Protein AF-A0A1W2EC18-F1 (afdb_monomer)

Sequence (69 aa):
MATNLSEEQQEQAEATANLVASAMVRLRREHGEAAVMEAMRLISTAFATDERRQAIAKALGTRPDSASE

Radius of gyration: 13.11 Å; Cα contacts (8 Å, |Δi|>4): 26; chains: 1; bounding box: 35×18×32 Å

Foldseek 3Di:
DPPPDDPVRLVVLLVVLVVLVVVLVVCCVPPNDVSSVVVLVVVLVVPPDPVSSVSNCVSVVHDPPDPDD

Mean predicted aligned error: 11.39 Å

Secondary structure (DSSP, 8-state):
------HHHHHHHHHHHHHHHHHHHHHHHHH-HHHHHHHHHHHHHH--SHHHHHHHHHHTT--------

Solvent-accessible surface area (backbone atoms only — not comparable to full-atom values): 4156 Å² total; per-residue (Å²): 131,84,83,79,64,52,72,69,53,48,53,52,50,51,56,51,47,54,52,51,52,54,50,41,54,52,42,31,73,78,62,32,66,69,52,36,55,50,50,52,51,51,53,53,67,69,43,79,49,68,68,62,38,50,52,50,31,59,71,70,69,43,74,82,74,76,93,71,134

pLDDT: mean 72.13, std 14.36, range [37.56, 92.88]

Structure (mmCIF, N/CA/C/O backbone):
data_AF-A0A1W2EC18-F1
#
_entry.id   AF-A0A1W2EC18-F1
#
loop_
_atom_site.group_PDB
_atom_site.id
_atom_site.type_symbol
_atom_site.label_atom_id
_atom_site.label_alt_id
_atom_site.label_comp_id
_atom_site.label_asym_id
_atom_site.label_entity_id
_atom_site.label_seq_id
_atom_site.pdbx_PDB_ins_code
_atom_site.Cartn_x
_atom_site.Cartn_y
_atom_site.Cartn_z
_atom_site.occupancy
_atom_site.B_iso_or_equiv
_atom_site.auth_seq_id
_atom_site.auth_comp_id
_atom_site.auth_asym_id
_atom_site.auth_atom_id
_atom_site.pdbx_PDB_model_num
ATOM 1 N N . MET A 1 1 ? -21.033 8.523 7.473 1.00 37.56 1 MET A N 1
ATOM 2 C CA . MET A 1 1 ? -20.568 8.051 8.793 1.00 37.56 1 MET A CA 1
ATOM 3 C C . MET A 1 1 ? -19.053 8.085 8.756 1.00 37.56 1 MET A C 1
ATOM 5 O O . MET A 1 1 ? -18.490 7.456 7.875 1.00 37.56 1 MET A O 1
ATOM 9 N N . ALA A 1 2 ? -18.405 8.901 9.590 1.00 44.22 2 ALA A N 1
ATOM 10 C CA . ALA A 1 2 ? -16.950 8.866 9.704 1.00 44.22 2 ALA A CA 1
ATOM 11 C C . ALA A 1 2 ? -16.588 7.585 10.461 1.00 44.22 2 ALA A C 1
ATOM 13 O O . ALA A 1 2 ? -17.005 7.415 11.606 1.00 44.22 2 ALA A O 1
ATOM 14 N N . THR A 1 3 ? -15.897 6.662 9.799 1.00 53.88 3 THR A N 1
ATOM 15 C CA . THR A 1 3 ? -15.359 5.452 10.418 1.00 53.88 3 THR A CA 1
ATOM 16 C C . THR A 1 3 ? -14.250 5.895 11.368 1.00 53.88 3 THR A C 1
ATOM 18 O O . THR A 1 3 ? -13.096 6.046 10.972 1.00 53.88 3 THR A O 1
ATOM 21 N N . ASN A 1 4 ? -14.613 6.227 12.606 1.00 59.84 4 ASN A N 1
ATOM 22 C CA . ASN A 1 4 ? -13.647 6.554 13.647 1.00 59.84 4 ASN A CA 1
ATOM 23 C C . ASN A 1 4 ? -12.993 5.243 14.078 1.00 59.84 4 ASN A C 1
ATOM 25 O O . ASN A 1 4 ? -13.488 4.549 14.964 1.00 59.84 4 ASN A O 1
ATOM 29 N N . LEU A 1 5 ? -11.925 4.880 13.371 1.00 61.72 5 LEU A N 1
ATOM 30 C CA . LEU A 1 5 ? -11.026 3.812 13.776 1.00 61.72 5 LEU A CA 1
ATOM 31 C C . LEU A 1 5 ? -10.534 4.115 15.197 1.00 61.72 5 LEU A C 1
ATOM 33 O O . LEU A 1 5 ? -10.233 5.264 15.519 1.00 61.72 5 LEU A O 1
ATOM 37 N N . SER A 1 6 ? -10.472 3.088 16.041 1.00 79.81 6 SER A N 1
ATOM 38 C CA . SER A 1 6 ? -9.788 3.179 17.335 1.00 79.81 6 SER A CA 1
ATOM 39 C C . SER A 1 6 ? -8.336 3.626 17.124 1.00 79.81 6 SER A C 1
ATOM 41 O O . SER A 1 6 ? -7.747 3.308 16.091 1.00 79.81 6 SER A O 1
ATOM 43 N N . GLU A 1 7 ? -7.736 4.311 18.100 1.00 80.69 7 GLU A N 1
ATOM 44 C CA . GLU A 1 7 ? -6.319 4.711 18.060 1.00 80.69 7 GLU A CA 1
ATOM 45 C C . GLU A 1 7 ? -5.409 3.515 17.737 1.00 80.69 7 GLU A C 1
ATOM 47 O O . GLU A 1 7 ? -4.549 3.602 16.866 1.00 80.69 7 GLU A O 1
ATOM 52 N N . GLU A 1 8 ? -5.697 2.351 18.325 1.00 77.69 8 GLU A N 1
ATOM 53 C CA . GLU A 1 8 ? -4.988 1.097 18.050 1.00 77.69 8 GLU A CA 1
ATOM 54 C C . GLU A 1 8 ? -5.156 0.631 16.590 1.00 77.69 8 GLU A C 1
ATOM 56 O O . GLU A 1 8 ? -4.221 0.136 15.962 1.00 77.69 8 GLU A O 1
ATOM 61 N N . GLN A 1 9 ? -6.341 0.818 16.005 1.00 76.00 9 GLN A N 1
ATOM 62 C CA . GLN A 1 9 ? -6.594 0.477 14.602 1.00 76.00 9 GLN A CA 1
ATOM 63 C C . GLN A 1 9 ? -5.904 1.457 13.649 1.00 76.00 9 GLN A C 1
ATOM 65 O O . GLN A 1 9 ? -5.473 1.063 12.564 1.00 76.00 9 GLN A O 1
ATOM 70 N N . GLN A 1 10 ? -5.795 2.722 14.048 1.00 77.81 10 GLN A N 1
ATOM 71 C CA . GLN A 1 10 ? -5.088 3.745 13.294 1.00 77.81 10 GLN A CA 1
ATOM 72 C C . GLN A 1 10 ? -3.577 3.487 13.305 1.00 77.81 10 GLN A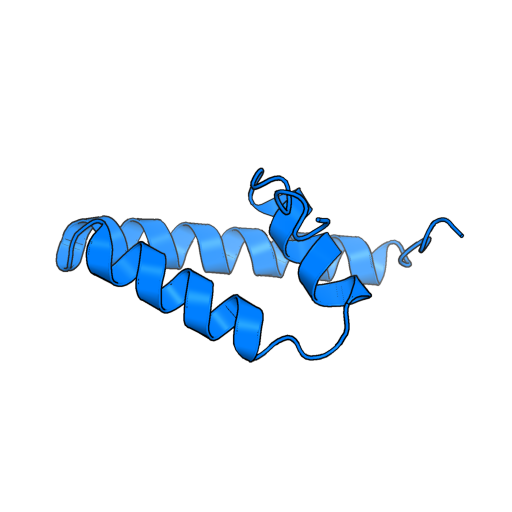 C 1
ATOM 74 O O . GLN A 1 10 ? -2.957 3.492 12.243 1.00 77.81 10 GLN A O 1
ATOM 79 N N . GLU A 1 11 ? -3.005 3.164 14.464 1.00 81.06 11 GLU A N 1
ATOM 80 C CA . GLU A 1 11 ? -1.585 2.831 14.610 1.00 81.06 11 GLU A CA 1
ATOM 81 C C . GLU A 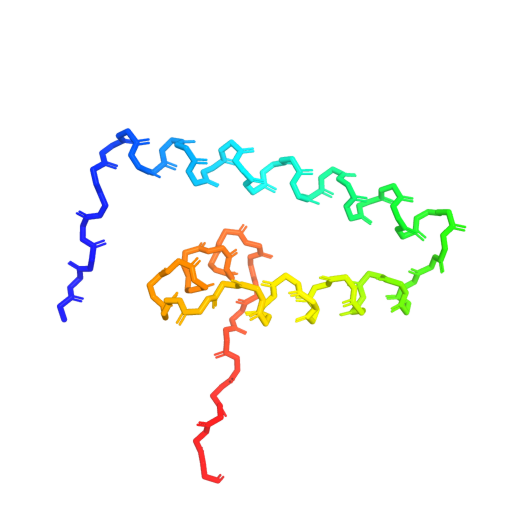1 11 ? -1.220 1.556 13.829 1.00 81.06 11 GLU A C 1
ATOM 83 O O . GLU A 1 11 ? -0.228 1.518 13.095 1.00 81.06 11 GLU A O 1
ATOM 88 N N . GLN A 1 12 ? -2.076 0.528 13.872 1.00 77.88 12 GLN A N 1
ATOM 89 C CA . GLN A 1 12 ? -1.913 -0.675 13.048 1.00 77.88 12 GLN A CA 1
ATOM 90 C C . GLN A 1 12 ? -1.993 -0.378 11.545 1.00 77.88 12 GLN A C 1
ATOM 92 O O . GLN A 1 12 ? -1.235 -0.954 10.755 1.00 77.88 12 GLN A O 1
ATOM 97 N N . ALA A 1 13 ? -2.902 0.506 11.125 1.00 76.00 13 ALA A N 1
ATOM 98 C CA . ALA A 1 13 ? -3.023 0.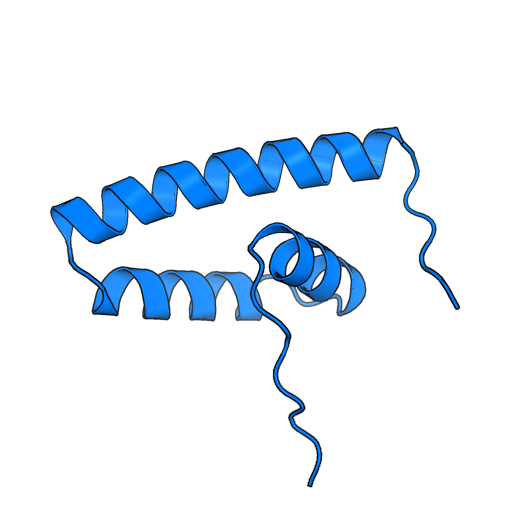909 9.727 1.00 76.00 13 ALA A CA 1
ATOM 99 C C . ALA A 1 13 ? -1.776 1.670 9.253 1.00 76.00 13 ALA A C 1
ATOM 101 O O . ALA A 1 13 ? -1.282 1.406 8.156 1.00 76.00 13 ALA A O 1
ATOM 102 N N . GLU A 1 14 ? -1.228 2.551 10.088 1.00 79.75 14 GLU A N 1
ATOM 103 C CA . GLU A 1 14 ? -0.013 3.312 9.796 1.00 79.75 14 GLU A CA 1
ATOM 104 C C . GLU A 1 14 ? 1.227 2.410 9.710 1.00 79.75 14 GLU A C 1
ATOM 106 O O . GLU A 1 14 ? 1.984 2.477 8.737 1.00 79.75 14 GLU A O 1
ATOM 111 N N . ALA A 1 15 ? 1.394 1.485 10.660 1.00 82.12 15 ALA A N 1
ATOM 112 C CA . AL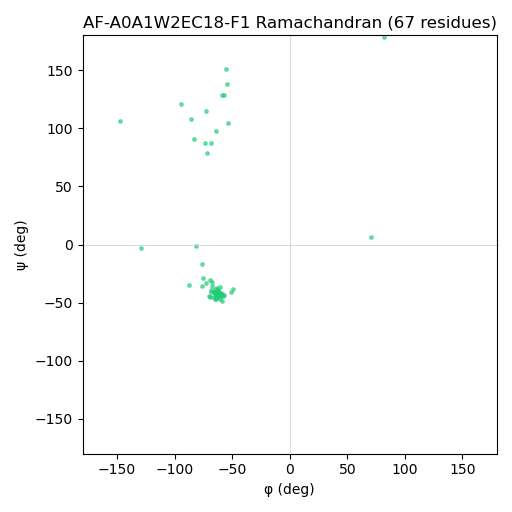A A 1 15 ? 2.466 0.491 10.619 1.00 82.12 15 ALA A CA 1
ATOM 113 C C . ALA A 1 15 ? 2.386 -0.377 9.350 1.00 82.12 15 ALA A C 1
ATOM 115 O O . ALA A 1 15 ? 3.393 -0.613 8.677 1.00 82.12 15 ALA A O 1
ATOM 116 N N . THR A 1 16 ? 1.175 -0.798 8.976 1.00 79.94 16 THR A N 1
ATOM 117 C CA . THR A 1 16 ? 0.934 -1.570 7.750 1.00 79.94 16 THR A CA 1
ATOM 118 C C . THR A 1 16 ? 1.267 -0.751 6.501 1.00 79.94 16 THR A C 1
ATOM 120 O O . THR A 1 16 ? 1.929 -1.256 5.594 1.00 79.94 16 THR A O 1
ATOM 123 N N . ALA A 1 17 ? 0.868 0.522 6.453 1.00 78.81 17 ALA A N 1
ATOM 124 C CA . ALA A 1 17 ? 1.148 1.408 5.326 1.00 78.81 17 ALA A CA 1
ATOM 125 C C . ALA A 1 17 ? 2.654 1.626 5.124 1.00 78.81 17 ALA A C 1
ATOM 127 O O . ALA A 1 17 ? 3.137 1.533 3.995 1.00 78.81 17 ALA A O 1
ATOM 128 N N . ASN A 1 18 ? 3.413 1.825 6.205 1.00 84.44 18 ASN A N 1
ATOM 129 C CA . ASN A 1 18 ? 4.869 1.975 6.139 1.00 84.44 18 ASN A CA 1
ATOM 130 C C . ASN A 1 18 ? 5.566 0.716 5.602 1.00 84.44 18 ASN A C 1
ATOM 132 O O . ASN A 1 18 ? 6.483 0.812 4.779 1.00 84.44 18 ASN A O 1
ATOM 136 N N . LEU A 1 19 ? 5.111 -0.472 6.013 1.00 84.94 19 LEU A N 1
ATOM 137 C CA . LEU A 1 19 ? 5.626 -1.740 5.490 1.00 84.94 19 LEU A CA 1
ATOM 138 C C . LEU A 1 19 ? 5.335 -1.893 3.992 1.00 84.94 19 LEU A C 1
ATOM 140 O O . LEU A 1 19 ? 6.237 -2.235 3.222 1.00 84.94 19 LEU A O 1
ATOM 144 N N . VAL A 1 20 ? 4.106 -1.587 3.565 1.00 84.50 20 VAL A N 1
ATOM 145 C CA . VAL A 1 20 ? 3.708 -1.636 2.151 1.00 84.50 20 VAL A CA 1
ATOM 146 C C . VAL A 1 20 ? 4.513 -0.632 1.328 1.00 84.50 20 VAL A C 1
ATOM 148 O O . VAL A 1 20 ? 5.053 -1.002 0.290 1.00 84.50 20 VAL A O 1
ATOM 151 N N . ALA A 1 21 ? 4.676 0.607 1.796 1.00 84.19 21 ALA A N 1
ATOM 152 C CA . ALA A 1 21 ? 5.461 1.625 1.104 1.00 84.19 21 ALA A CA 1
ATOM 153 C C . ALA A 1 21 ? 6.927 1.194 0.925 1.00 84.19 21 ALA A C 1
ATOM 155 O O . ALA A 1 21 ? 7.476 1.293 -0.174 1.00 84.19 21 ALA A O 1
ATOM 156 N N . SER A 1 22 ? 7.550 0.639 1.971 1.00 87.06 22 SER A N 1
ATOM 157 C CA . SER A 1 22 ? 8.921 0.119 1.894 1.00 87.06 22 SER A CA 1
ATOM 158 C C . SER A 1 22 ? 9.046 -1.034 0.890 1.00 87.06 22 SER A C 1
ATOM 160 O O . SER A 1 22 ? 9.975 -1.055 0.076 1.00 87.06 22 SER A O 1
ATOM 162 N N . ALA A 1 23 ? 8.086 -1.964 0.896 1.00 85.31 23 ALA A N 1
ATOM 163 C CA . ALA A 1 23 ? 8.039 -3.070 -0.056 1.00 85.31 23 ALA A CA 1
ATOM 164 C C . ALA A 1 23 ? 7.861 -2.575 -1.500 1.00 85.31 23 ALA A C 1
ATOM 166 O O . ALA A 1 23 ? 8.573 -3.033 -2.392 1.00 85.31 23 ALA A O 1
ATOM 167 N N . MET A 1 24 ? 6.990 -1.587 -1.726 1.00 86.44 24 MET A N 1
ATOM 168 C CA . MET A 1 24 ? 6.757 -0.996 -3.048 1.00 86.44 24 MET A CA 1
ATOM 169 C C . MET A 1 24 ? 7.993 -0.276 -3.589 1.00 86.44 24 MET A C 1
ATOM 171 O O . MET A 1 24 ? 8.289 -0.385 -4.775 1.00 86.44 24 MET A O 1
ATOM 175 N N . VAL A 1 25 ? 8.759 0.415 -2.739 1.00 90.12 25 VAL A N 1
ATOM 176 C CA . VAL A 1 25 ? 10.020 1.057 -3.150 1.00 90.12 25 VAL A CA 1
ATOM 177 C C . VAL A 1 25 ? 11.050 0.019 -3.600 1.00 90.12 25 VAL A C 1
ATOM 179 O O . VAL A 1 25 ? 11.706 0.213 -4.626 1.00 90.12 25 VAL A O 1
ATOM 182 N N . ARG A 1 26 ? 11.182 -1.094 -2.868 1.00 88.62 26 ARG A N 1
ATOM 183 C CA . ARG A 1 26 ? 12.078 -2.199 -3.253 1.00 88.62 26 ARG A CA 1
ATOM 184 C C . ARG A 1 26 ? 11.626 -2.847 -4.559 1.00 88.62 26 ARG A C 1
ATOM 186 O O . ARG A 1 26 ? 12.421 -2.958 -5.487 1.00 88.62 26 ARG A O 1
ATOM 193 N N . LEU A 1 27 ? 10.333 -3.147 -4.667 1.00 88.56 27 LEU A N 1
ATOM 194 C CA . LEU A 1 27 ? 9.720 -3.716 -5.864 1.00 88.56 27 LEU A CA 1
ATOM 195 C C . LEU A 1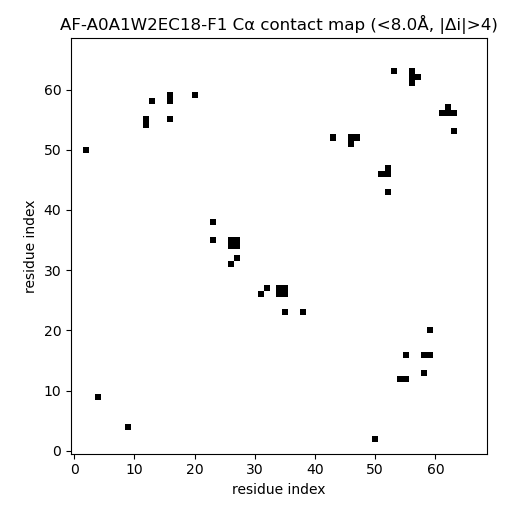 27 ? 9.926 -2.818 -7.092 1.00 88.56 27 LEU A C 1
ATOM 197 O O . LEU A 1 27 ? 10.323 -3.301 -8.148 1.00 88.56 27 LEU A O 1
ATOM 201 N N . ARG A 1 28 ? 9.743 -1.499 -6.945 1.00 90.12 28 ARG A N 1
ATOM 202 C CA . ARG A 1 28 ? 9.995 -0.517 -8.009 1.00 90.12 28 ARG A CA 1
ATOM 203 C C . ARG A 1 28 ? 11.446 -0.543 -8.471 1.00 90.12 28 ARG A C 1
ATOM 205 O O . ARG A 1 28 ? 11.709 -0.449 -9.665 1.00 90.12 28 ARG A O 1
ATOM 212 N N . ARG A 1 29 ? 12.385 -0.635 -7.528 1.00 90.19 29 ARG A N 1
ATOM 213 C CA . ARG A 1 29 ? 13.822 -0.634 -7.820 1.00 90.19 29 ARG A CA 1
ATOM 214 C C . ARG A 1 29 ? 14.259 -1.904 -8.550 1.00 90.19 29 ARG A C 1
ATOM 216 O O . ARG A 1 29 ? 15.108 -1.820 -9.428 1.00 90.19 29 ARG A O 1
ATOM 223 N N . GLU A 1 30 ? 13.707 -3.049 -8.169 1.00 92.88 30 GLU A N 1
ATOM 224 C CA . GLU A 1 30 ? 14.106 -4.361 -8.692 1.00 92.88 30 GLU A CA 1
ATOM 225 C C . GLU A 1 30 ? 13.356 -4.742 -9.977 1.00 92.88 30 GLU A C 1
ATOM 227 O O . GLU A 1 30 ? 13.936 -5.356 -10.870 1.00 92.88 30 GLU A O 1
ATOM 232 N N . HIS A 1 31 ? 12.085 -4.348 -10.096 1.00 90.44 31 HIS A N 1
ATOM 233 C CA . HIS A 1 31 ? 11.171 -4.827 -11.139 1.00 90.44 31 HIS A CA 1
ATOM 234 C C . HIS A 1 31 ? 10.438 -3.712 -11.905 1.00 90.44 31 HIS A C 1
ATOM 236 O O . HIS A 1 31 ? 9.710 -3.993 -12.858 1.00 90.44 31 HIS A O 1
ATOM 242 N N . GLY A 1 32 ? 10.640 -2.446 -11.533 1.00 89.00 32 GLY A N 1
ATOM 243 C CA . GLY A 1 32 ? 10.062 -1.291 -12.218 1.00 89.00 32 GLY A CA 1
ATOM 244 C C . GLY A 1 32 ? 8.616 -0.964 -11.825 1.00 89.00 32 GLY A C 1
ATOM 245 O O . GLY A 1 32 ? 7.982 -1.625 -11.005 1.00 89.00 32 GLY A O 1
ATOM 246 N N . GLU A 1 33 ? 8.090 0.102 -12.429 1.00 87.12 33 GLU A N 1
ATOM 247 C CA . GLU A 1 33 ? 6.755 0.668 -12.156 1.00 87.12 33 GLU A CA 1
ATOM 248 C C . GLU A 1 33 ? 5.603 -0.311 -12.426 1.00 87.12 33 GLU A C 1
ATOM 250 O O . GLU A 1 33 ? 4.629 -0.345 -11.678 1.00 87.12 33 GLU A O 1
ATOM 255 N N . ALA A 1 34 ? 5.714 -1.145 -13.464 1.00 85.12 34 ALA A N 1
ATOM 256 C CA . ALA A 1 34 ? 4.658 -2.091 -13.831 1.00 85.12 34 ALA A CA 1
ATOM 257 C C . ALA A 1 34 ? 4.381 -3.117 -12.717 1.00 85.12 34 ALA A C 1
ATOM 259 O O . ALA A 1 34 ? 3.225 -3.426 -12.435 1.00 85.12 34 ALA A O 1
ATOM 260 N N . ALA A 1 35 ? 5.432 -3.590 -12.037 1.00 81.44 35 ALA A N 1
ATOM 261 C CA . ALA A 1 35 ? 5.301 -4.505 -10.907 1.00 81.44 35 ALA A CA 1
ATOM 262 C C . ALA A 1 35 ? 4.632 -3.832 -9.697 1.00 81.44 35 A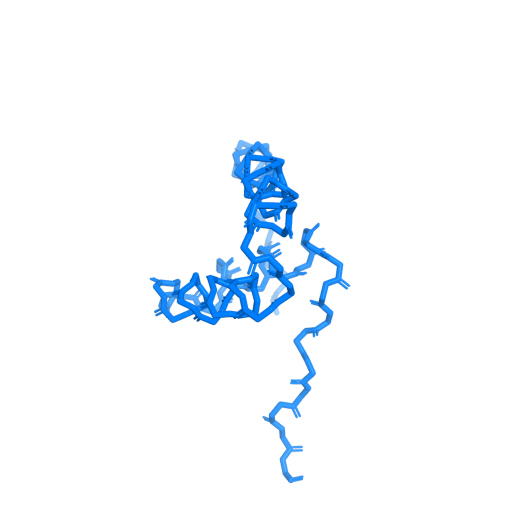LA A C 1
ATOM 264 O O . ALA A 1 35 ? 3.833 -4.461 -9.007 1.00 81.44 35 ALA A O 1
ATOM 265 N N . VAL A 1 36 ? 4.905 -2.542 -9.471 1.00 86.81 36 VAL A N 1
ATOM 266 C CA . VAL A 1 36 ? 4.269 -1.745 -8.408 1.00 86.81 36 VAL A CA 1
ATOM 267 C C . VAL A 1 36 ? 2.776 -1.587 -8.662 1.00 86.81 36 VAL A C 1
ATOM 269 O O . VAL A 1 36 ? 1.977 -1.818 -7.756 1.00 86.81 36 VAL A O 1
ATOM 272 N N . MET A 1 37 ? 2.387 -1.238 -9.890 1.00 86.31 37 MET A N 1
ATOM 273 C CA . MET A 1 37 ? 0.976 -1.089 -10.254 1.00 86.31 37 MET A CA 1
ATOM 274 C C . MET A 1 37 ? 0.207 -2.404 -10.097 1.00 86.31 37 MET A C 1
ATOM 276 O O . MET A 1 37 ? -0.894 -2.410 -9.547 1.00 86.31 37 MET A O 1
ATOM 280 N N . GLU A 1 38 ? 0.803 -3.526 -10.503 1.00 83.62 38 GLU A N 1
ATOM 281 C CA . GLU A 1 38 ? 0.184 -4.842 -10.346 1.00 83.62 38 GLU A CA 1
ATOM 282 C C . GLU A 1 38 ? 0.087 -5.264 -8.873 1.00 83.62 38 GLU A C 1
ATOM 284 O O . GLU A 1 38 ? -0.955 -5.747 -8.429 1.00 83.62 38 GLU A O 1
ATOM 289 N N . ALA A 1 39 ? 1.123 -5.008 -8.071 1.00 82.00 39 ALA A N 1
ATOM 290 C CA . ALA A 1 39 ? 1.083 -5.264 -6.635 1.00 82.00 39 ALA A CA 1
ATOM 291 C C . ALA A 1 39 ? 0.020 -4.404 -5.927 1.00 82.00 39 ALA A C 1
ATOM 293 O O . ALA A 1 39 ? -0.719 -4.915 -5.085 1.00 82.00 39 ALA A O 1
ATOM 294 N N . MET A 1 40 ? -0.124 -3.125 -6.291 1.00 82.62 40 MET A N 1
ATOM 295 C CA . MET A 1 40 ? -1.197 -2.264 -5.778 1.00 82.62 40 MET A CA 1
ATOM 296 C C . MET A 1 40 ? -2.585 -2.766 -6.188 1.00 82.62 40 MET A C 1
ATOM 298 O O . MET A 1 40 ? -3.503 -2.775 -5.365 1.00 82.62 40 MET A O 1
ATOM 302 N N . ARG A 1 41 ? -2.738 -3.235 -7.432 1.00 81.69 41 ARG A N 1
ATOM 303 C CA . ARG A 1 41 ? -3.982 -3.840 -7.920 1.00 81.69 41 ARG A CA 1
ATOM 304 C C . ARG A 1 41 ? -4.351 -5.076 -7.097 1.00 81.69 41 ARG A C 1
ATOM 306 O O . ARG A 1 41 ? -5.488 -5.176 -6.638 1.00 81.69 41 ARG A O 1
ATOM 313 N N . LEU A 1 42 ? -3.392 -5.972 -6.851 1.00 80.06 42 LEU A N 1
ATOM 314 C CA . LEU A 1 42 ? -3.586 -7.186 -6.051 1.00 80.06 42 LEU A CA 1
ATOM 315 C C . LEU A 1 42 ? -3.944 -6.872 -4.592 1.00 80.06 42 LEU A C 1
ATOM 317 O O . LEU A 1 42 ? -4.889 -7.452 -4.055 1.00 80.06 42 LEU A O 1
ATOM 321 N N . ILE A 1 43 ? -3.254 -5.909 -3.975 1.00 76.44 43 ILE A N 1
ATOM 322 C CA . ILE A 1 43 ? -3.561 -5.427 -2.621 1.00 76.44 43 ILE A CA 1
ATOM 323 C C . ILE A 1 43 ? -4.993 -4.889 -2.562 1.00 76.44 43 ILE A C 1
ATOM 325 O O . ILE A 1 43 ? -5.767 -5.304 -1.702 1.00 76.44 43 ILE A O 1
ATOM 329 N N . SER A 1 44 ? -5.383 -4.038 -3.512 1.00 71.56 44 SER A N 1
ATOM 330 C CA . SER A 1 44 ? -6.749 -3.510 -3.598 1.00 71.56 44 SER A CA 1
ATOM 331 C C . SER A 1 44 ? -7.785 -4.635 -3.705 1.00 71.56 44 SER A C 1
ATOM 333 O O . SER A 1 44 ? -8.786 -4.621 -2.987 1.00 71.56 44 SER A O 1
ATOM 335 N N . THR A 1 45 ? -7.529 -5.662 -4.525 1.00 70.31 45 THR A N 1
ATOM 336 C CA . THR A 1 45 ? -8.438 -6.814 -4.661 1.00 70.31 45 THR A CA 1
ATOM 337 C C . THR A 1 45 ? -8.501 -7.713 -3.424 1.00 70.31 45 THR A C 1
ATOM 339 O O . THR A 1 45 ? -9.556 -8.280 -3.160 1.00 70.31 45 THR A O 1
ATOM 342 N N . ALA A 1 46 ? -7.417 -7.830 -2.651 1.00 66.56 46 ALA A N 1
ATOM 343 C CA . ALA A 1 46 ? -7.370 -8.652 -1.441 1.00 66.56 46 ALA A CA 1
ATOM 344 C C . ALA A 1 46 ? -8.109 -8.007 -0.252 1.00 66.56 46 ALA A C 1
ATOM 346 O O . ALA A 1 46 ? -8.653 -8.711 0.601 1.00 66.56 46 ALA A O 1
ATOM 347 N N . PHE A 1 47 ? -8.177 -6.673 -0.199 1.00 63.62 47 PHE A N 1
ATOM 348 C CA . PHE A 1 47 ? -8.988 -5.948 0.781 1.00 63.62 47 PHE A CA 1
ATOM 349 C C . PHE A 1 47 ? -10.443 -5.851 0.296 1.00 63.62 47 PHE A C 1
ATOM 351 O O . PHE A 1 47 ? -10.823 -4.925 -0.418 1.00 63.62 47 PHE A O 1
ATOM 358 N N . ALA A 1 48 ? -11.249 -6.846 0.682 1.00 55.09 48 ALA A N 1
ATOM 359 C CA . ALA A 1 48 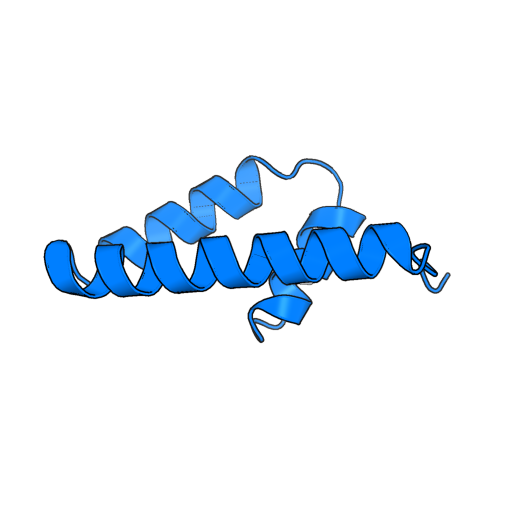? -12.664 -6.970 0.318 1.00 55.09 48 ALA A CA 1
ATOM 360 C C . ALA A 1 48 ? -13.607 -6.023 1.089 1.00 55.09 48 ALA A C 1
ATOM 362 O O . ALA A 1 48 ? -14.741 -5.819 0.669 1.00 55.09 48 ALA A O 1
ATOM 363 N N . THR A 1 49 ? -13.169 -5.439 2.207 1.00 62.53 49 THR A N 1
ATOM 364 C CA . THR A 1 49 ? -13.952 -4.447 2.957 1.00 62.53 49 THR A CA 1
ATOM 365 C C . THR A 1 49 ? -13.580 -3.028 2.539 1.00 62.53 49 THR A C 1
ATOM 367 O O . THR A 1 49 ? -12.429 -2.605 2.689 1.00 62.53 49 THR A O 1
ATOM 370 N N . ASP A 1 50 ? -14.577 -2.287 2.048 1.00 63.66 50 ASP A N 1
ATOM 371 C CA . ASP A 1 50 ? -14.459 -0.907 1.551 1.00 63.66 50 ASP A CA 1
ATOM 372 C C . ASP A 1 50 ? -13.715 0.023 2.522 1.00 63.66 50 ASP A C 1
ATOM 374 O O . ASP A 1 50 ? -12.882 0.830 2.115 1.00 63.66 50 ASP A O 1
ATOM 378 N N . GLU A 1 51 ? -13.946 -0.138 3.825 1.00 61.97 51 GLU A N 1
ATOM 379 C CA . GLU A 1 51 ? -13.338 0.690 4.872 1.00 61.97 51 GLU A CA 1
ATOM 380 C C . GLU A 1 51 ? -11.818 0.505 4.965 1.00 61.97 51 GLU A C 1
ATOM 382 O O . GLU A 1 51 ? -11.067 1.473 5.099 1.00 61.97 51 GLU A O 1
ATOM 387 N N . ARG A 1 52 ? -11.337 -0.737 4.840 1.00 60.12 52 ARG A N 1
ATOM 388 C CA . ARG A 1 52 ? -9.904 -1.049 4.937 1.00 60.12 52 ARG A CA 1
ATOM 389 C C . ARG A 1 52 ? -9.169 -0.639 3.666 1.00 60.12 52 ARG A C 1
ATOM 391 O O . ARG A 1 52 ? -8.053 -0.126 3.737 1.00 60.12 52 ARG A O 1
ATOM 398 N N . ARG A 1 53 ? -9.831 -0.786 2.514 1.00 65.12 53 ARG A N 1
ATOM 399 C CA . ARG A 1 53 ? -9.344 -0.292 1.223 1.00 65.12 53 ARG A CA 1
ATOM 400 C C . ARG A 1 53 ? -9.212 1.237 1.229 1.00 65.12 53 ARG A C 1
ATOM 402 O O . ARG A 1 53 ? -8.170 1.745 0.823 1.00 65.12 53 ARG A O 1
ATOM 409 N N . GLN A 1 54 ? -10.206 1.964 1.748 1.00 63.31 54 GLN A N 1
ATOM 410 C CA . GLN A 1 54 ? -10.154 3.426 1.875 1.00 63.31 54 GLN A CA 1
ATOM 411 C C . GLN A 1 54 ? -9.065 3.898 2.847 1.00 63.31 54 GLN A C 1
ATOM 413 O O . GLN A 1 54 ? -8.359 4.858 2.537 1.00 63.31 54 GLN A O 1
ATOM 418 N N . ALA A 1 55 ? -8.880 3.221 3.985 1.00 60.41 55 ALA A N 1
ATOM 419 C CA . ALA A 1 55 ? -7.827 3.558 4.946 1.00 60.41 55 ALA A CA 1
ATOM 420 C C . ALA A 1 55 ? -6.419 3.419 4.338 1.00 60.41 55 ALA A C 1
ATOM 422 O O . ALA A 1 55 ? -5.596 4.324 4.474 1.00 60.41 55 ALA A O 1
ATOM 423 N N . ILE A 1 56 ? -6.164 2.331 3.603 1.00 61.91 56 ILE A N 1
ATOM 424 C CA . ILE A 1 56 ? -4.876 2.087 2.937 1.00 61.91 56 ILE A CA 1
ATOM 425 C C . ILE A 1 56 ? -4.669 3.055 1.767 1.00 61.91 56 ILE A C 1
ATOM 427 O O . ILE A 1 56 ? -3.602 3.651 1.658 1.00 61.91 56 ILE A O 1
ATOM 431 N N . ALA A 1 57 ? -5.684 3.280 0.928 1.00 65.31 57 ALA A N 1
ATOM 432 C CA . ALA A 1 57 ? -5.599 4.237 -0.178 1.00 65.31 57 ALA A CA 1
ATOM 433 C C . ALA A 1 57 ? -5.310 5.666 0.320 1.00 65.31 57 ALA A C 1
ATOM 435 O O . ALA A 1 57 ? -4.457 6.360 -0.235 1.00 65.31 57 ALA A O 1
ATOM 436 N N . LYS A 1 58 ? -5.959 6.081 1.417 1.00 63.75 58 LYS A N 1
ATOM 437 C CA . LYS A 1 58 ? -5.723 7.376 2.068 1.00 63.75 58 LYS A CA 1
ATOM 438 C C . LYS A 1 58 ? -4.310 7.477 2.649 1.00 63.75 58 LYS A C 1
ATOM 440 O O . LYS A 1 58 ? -3.679 8.517 2.489 1.00 63.75 58 LYS A O 1
ATOM 445 N N . ALA A 1 59 ? -3.804 6.413 3.274 1.00 62.88 59 ALA A N 1
ATOM 446 C CA . ALA A 1 59 ? -2.442 6.366 3.811 1.00 62.88 59 ALA 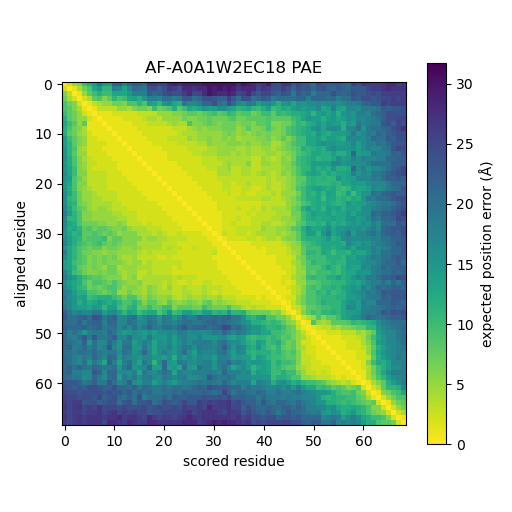A CA 1
ATOM 447 C C . ALA A 1 59 ? -1.364 6.383 2.711 1.00 62.88 59 ALA A C 1
ATOM 449 O O . ALA A 1 59 ? -0.298 6.959 2.898 1.00 62.88 59 ALA A O 1
ATOM 450 N N . LEU A 1 60 ? -1.656 5.806 1.542 1.00 64.44 60 LEU A N 1
ATOM 451 C CA . LEU A 1 60 ? -0.768 5.811 0.375 1.00 64.44 60 LEU A CA 1
ATOM 452 C C . LEU A 1 60 ? -0.845 7.109 -0.450 1.00 64.44 60 LEU A C 1
ATOM 454 O O . LEU A 1 60 ? -0.137 7.242 -1.446 1.00 64.44 60 LEU A O 1
ATOM 458 N N . GLY A 1 61 ? -1.698 8.067 -0.070 1.00 65.44 61 GLY A N 1
ATOM 459 C CA . GLY A 1 61 ? -1.887 9.326 -0.801 1.00 65.44 61 GLY A CA 1
ATOM 460 C C . GLY A 1 61 ? -2.596 9.173 -2.154 1.00 65.44 61 GLY A C 1
ATOM 461 O O . GLY A 1 61 ? -2.735 10.146 -2.894 1.00 65.44 61 GLY A O 1
ATOM 462 N N . THR A 1 62 ? -3.078 7.975 -2.484 1.00 57.44 62 THR A N 1
ATOM 463 C CA . THR A 1 62 ? -3.860 7.708 -3.690 1.00 57.44 62 THR A CA 1
ATOM 464 C C . THR A 1 62 ? -5.324 8.004 -3.391 1.00 57.44 62 THR A C 1
ATOM 466 O O . THR A 1 62 ? -5.977 7.257 -2.660 1.00 57.44 62 THR A O 1
ATOM 469 N N . ARG A 1 63 ? -5.867 9.099 -3.940 1.00 48.81 63 ARG A N 1
ATOM 470 C CA . ARG A 1 63 ? -7.325 9.275 -3.983 1.00 48.81 63 ARG A CA 1
ATOM 471 C C . ARG A 1 63 ? -7.915 8.061 -4.717 1.00 48.81 63 ARG A C 1
ATOM 473 O O . ARG A 1 63 ? -7.426 7.762 -5.806 1.00 48.81 63 ARG A O 1
ATOM 480 N N . PRO A 1 64 ? -8.920 7.359 -4.160 1.00 52.09 64 PRO A N 1
ATOM 481 C CA . PRO A 1 64 ? -9.726 6.454 -4.962 1.00 52.09 64 PRO A CA 1
ATOM 482 C C . PRO A 1 64 ? -10.452 7.341 -5.971 1.00 52.09 64 PRO A C 1
ATOM 484 O O . PRO A 1 64 ? -11.402 8.036 -5.619 1.00 52.09 64 PRO A O 1
ATOM 487 N N . ASP A 1 65 ? -9.904 7.430 -7.180 1.00 48.75 65 ASP A N 1
ATOM 488 C CA . ASP A 1 65 ? -10.561 8.125 -8.272 1.00 48.75 65 ASP A CA 1
ATOM 489 C C . ASP A 1 65 ? -11.911 7.447 -8.495 1.00 48.75 65 ASP A C 1
ATOM 491 O O . ASP A 1 65 ? -12.026 6.217 -8.513 1.00 48.75 65 ASP A O 1
ATOM 495 N N . SER A 1 66 ? -12.936 8.285 -8.511 1.00 49.28 66 SER A N 1
ATOM 496 C CA . SER A 1 66 ? -14.337 7.934 -8.563 1.00 49.28 66 SER A CA 1
ATOM 497 C C . SER A 1 66 ? -14.609 7.013 -9.749 1.00 49.28 66 SER A C 1
ATOM 499 O O . SER A 1 66 ? -14.726 7.462 -10.883 1.00 49.28 66 SER A O 1
ATOM 501 N N . ALA A 1 67 ? -14.807 5.722 -9.487 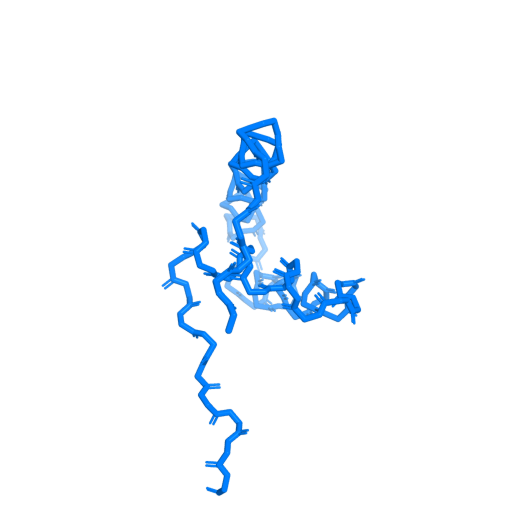1.00 54.00 67 ALA A N 1
ATOM 502 C CA . ALA A 1 67 ? -15.650 4.909 -10.350 1.00 54.00 67 ALA A CA 1
ATOM 503 C C . ALA A 1 67 ? -17.097 5.360 -10.109 1.00 54.00 67 ALA A C 1
ATOM 505 O O . ALA A 1 67 ? -17.826 4.770 -9.313 1.00 54.00 67 ALA A O 1
ATOM 506 N N . SER A 1 68 ? -17.491 6.482 -10.703 1.00 44.41 68 SER A N 1
ATOM 507 C CA . SER A 1 68 ? -18.887 6.903 -10.785 1.00 44.41 68 SER A CA 1
ATOM 508 C C . SER A 1 68 ? -19.101 7.669 -12.087 1.00 44.41 68 SER A C 1
ATOM 510 O O . SER A 1 68 ? -18.683 8.818 -12.199 1.00 44.41 68 SER A O 1
ATOM 512 N N . GLU A 1 69 ? -19.776 6.948 -12.990 1.00 39.69 69 GLU A N 1
ATOM 513 C CA . GLU A 1 69 ? -20.487 7.340 -14.223 1.00 39.69 69 GLU A CA 1
ATOM 514 C C . GLU A 1 69 ? -19.681 7.587 -15.508 1.00 39.69 69 GLU A C 1
ATOM 516 O O . GLU A 1 69 ? -18.924 8.574 -15.610 1.00 39.69 69 GLU A O 1
#